Protein AF-A0A820L3E5-F1 (afdb_monomer_lite)

Organism: NCBI:txid392032

Structure (mmCIF, N/CA/C/O backbone):
data_AF-A0A820L3E5-F1
#
_entry.id   AF-A0A820L3E5-F1
#
loop_
_atom_site.group_PDB
_atom_site.id
_atom_site.type_symbol
_atom_site.label_atom_id
_atom_site.label_alt_id
_atom_site.label_comp_id
_atom_site.label_asym_id
_atom_site.label_entity_id
_atom_site.label_seq_id
_atom_site.pdbx_PDB_ins_code
_atom_site.Cartn_x
_atom_site.Cartn_y
_atom_site.Cartn_z
_atom_site.occupancy
_atom_site.B_iso_or_equiv
_atom_site.auth_seq_id
_atom_site.auth_comp_id
_atom_site.auth_asym_id
_atom_site.auth_atom_id
_atom_site.pdbx_PDB_model_num
ATOM 1 N N . MET A 1 1 ? -14.177 -1.772 -20.636 1.00 37.75 1 MET A N 1
ATOM 2 C CA . MET A 1 1 ? -13.036 -0.847 -20.818 1.00 37.75 1 MET A CA 1
ATOM 3 C C . MET A 1 1 ? -12.669 -0.314 -19.444 1.00 37.75 1 MET A C 1
ATOM 5 O O . MET A 1 1 ? -13.577 0.102 -18.739 1.00 37.75 1 MET A O 1
ATOM 9 N N . ALA A 1 2 ? -11.407 -0.402 -19.021 1.00 37.00 2 ALA A N 1
ATOM 10 C CA . ALA A 1 2 ? -10.980 0.174 -17.746 1.00 37.00 2 ALA A CA 1
ATOM 11 C C . ALA A 1 2 ? -10.834 1.693 -17.917 1.00 37.00 2 ALA A C 1
ATOM 13 O O . ALA A 1 2 ? -10.021 2.145 -18.722 1.00 37.00 2 ALA A O 1
ATOM 14 N N . SER A 1 3 ? -11.642 2.474 -17.205 1.00 40.34 3 SER A N 1
ATOM 15 C CA . SER A 1 3 ? -11.508 3.930 -17.183 1.00 40.34 3 SER A CA 1
ATOM 16 C C . SER A 1 3 ? -10.251 4.296 -16.393 1.00 40.34 3 SER A C 1
ATOM 18 O O . SER A 1 3 ? -10.179 4.040 -15.193 1.00 40.34 3 SER A O 1
ATOM 20 N N . SER A 1 4 ? -9.240 4.869 -17.052 1.00 45.59 4 SER A N 1
ATOM 21 C CA . SER A 1 4 ? -8.066 5.412 -16.364 1.00 45.59 4 SER A CA 1
ATOM 22 C C . SER A 1 4 ? -8.342 6.854 -15.948 1.00 45.59 4 SER A C 1
ATOM 24 O O . SER A 1 4 ? -8.492 7.721 -16.809 1.00 45.59 4 SER A O 1
ATOM 26 N N . TYR A 1 5 ? -8.372 7.124 -14.647 1.00 47.16 5 TYR A N 1
ATOM 27 C CA . TYR A 1 5 ? -8.348 8.493 -14.137 1.00 47.16 5 TYR A CA 1
ATOM 28 C C . TYR A 1 5 ? -6.891 8.932 -13.979 1.00 47.16 5 TYR A C 1
ATOM 30 O O . TYR A 1 5 ? -6.112 8.288 -13.281 1.00 47.16 5 TYR A O 1
ATOM 38 N N . VAL A 1 6 ? -6.516 10.011 -14.667 1.00 48.59 6 VAL A N 1
ATOM 39 C CA . VAL A 1 6 ? -5.179 10.613 -14.615 1.00 48.59 6 VAL A CA 1
ATOM 40 C C . VAL A 1 6 ? -5.317 11.983 -13.966 1.00 48.59 6 VAL A C 1
ATOM 42 O O . VAL A 1 6 ? -5.991 12.851 -14.514 1.00 48.59 6 VAL A O 1
ATOM 45 N N . THR A 1 7 ? -4.687 12.196 -12.813 1.00 46.22 7 THR A N 1
ATOM 46 C CA . THR A 1 7 ? -4.555 13.532 -12.224 1.00 46.22 7 THR A CA 1
ATOM 47 C C . THR A 1 7 ? -3.246 14.163 -12.699 1.00 46.22 7 THR A C 1
ATOM 49 O O . THR A 1 7 ? -2.169 13.580 -12.584 1.00 46.22 7 THR A O 1
ATOM 52 N N . SER A 1 8 ? -3.327 15.362 -13.275 1.00 45.94 8 SER A N 1
ATOM 53 C CA . SER A 1 8 ? -2.169 16.172 -13.657 1.00 45.94 8 SER A CA 1
ATOM 54 C C . SER A 1 8 ? -1.839 17.152 -12.523 1.00 45.94 8 SER A C 1
ATOM 56 O O . SER A 1 8 ? -2.300 18.291 -12.535 1.00 45.94 8 SER A O 1
ATOM 58 N N . GLY A 1 9 ? -1.090 16.701 -11.511 1.00 52.78 9 GLY A N 1
ATOM 59 C CA . GLY A 1 9 ? -0.629 17.542 -10.397 1.00 52.78 9 GLY A CA 1
ATOM 60 C C . GLY A 1 9 ? 0.323 16.815 -9.431 1.00 52.78 9 GLY A C 1
ATOM 61 O O . GLY A 1 9 ? 0.106 15.649 -9.127 1.00 52.78 9 GLY A O 1
ATOM 62 N N . SER A 1 10 ? 1.394 17.508 -9.013 1.00 54.56 10 SER A N 1
ATOM 63 C CA . SER A 1 10 ? 2.390 17.212 -7.947 1.00 54.56 10 SER A CA 1
ATOM 64 C C . SER A 1 10 ? 2.921 15.777 -7.723 1.00 54.56 10 SER A C 1
ATOM 66 O O . SER A 1 10 ? 3.505 15.519 -6.673 1.00 54.56 10 SER A O 1
ATOM 68 N N . GLY A 1 11 ? 2.792 14.866 -8.689 1.00 67.75 11 GLY A N 1
ATOM 69 C CA . GLY A 1 11 ? 3.601 13.644 -8.801 1.00 67.75 11 GLY A CA 1
ATOM 70 C C . GLY A 1 11 ? 3.317 12.496 -7.814 1.00 67.75 11 GLY A C 1
ATOM 71 O O . GLY A 1 11 ? 4.001 11.475 -7.897 1.00 67.75 11 GLY A O 1
ATOM 72 N N . TYR A 1 12 ? 2.305 12.606 -6.938 1.00 80.12 12 TYR A N 1
ATOM 73 C CA . TYR A 1 12 ? 1.785 11.505 -6.104 1.00 80.12 12 TYR A CA 1
ATOM 74 C C . TYR A 1 12 ? 0.411 11.808 -5.476 1.00 80.12 12 TYR A C 1
ATOM 76 O O . TYR A 1 12 ? -0.015 12.961 -5.419 1.00 80.12 12 TYR A O 1
ATOM 84 N N . PHE A 1 13 ? -0.270 10.776 -4.958 1.00 85.31 13 PHE A N 1
ATOM 85 C CA . PHE A 1 13 ? -1.484 10.909 -4.140 1.00 85.31 13 PHE A CA 1
ATOM 86 C C . PHE A 1 13 ? -1.146 10.952 -2.644 1.00 85.31 13 PHE A C 1
ATOM 88 O O . PHE A 1 13 ? -0.367 10.132 -2.168 1.00 85.31 13 PHE A O 1
ATOM 95 N N . GLN A 1 14 ? -1.771 11.851 -1.882 1.00 88.75 14 GLN A N 1
ATOM 96 C CA . GLN A 1 14 ? -1.682 11.887 -0.417 1.00 88.75 14 GLN A CA 1
ATOM 97 C C . GLN A 1 14 ? -3.070 11.641 0.178 1.00 88.75 14 GLN A C 1
ATOM 99 O O . GLN A 1 14 ? -3.995 12.403 -0.097 1.00 88.75 14 GLN A O 1
ATOM 104 N N . LEU A 1 15 ? -3.210 10.603 1.003 1.00 92.75 15 LEU A N 1
ATOM 105 C CA . LEU A 1 15 ? -4.454 10.269 1.694 1.00 92.75 15 LEU A CA 1
ATOM 106 C C . LEU A 1 15 ? -4.256 10.241 3.212 1.00 92.75 15 LEU A C 1
ATOM 108 O O . LEU A 1 15 ? -3.292 9.668 3.717 1.00 92.75 15 LEU A O 1
ATOM 112 N N . THR A 1 16 ? -5.222 10.807 3.931 1.00 95.75 16 THR A N 1
ATOM 113 C CA . THR A 1 16 ? -5.360 10.668 5.384 1.00 95.75 16 THR A CA 1
ATOM 114 C C . THR A 1 16 ? -6.728 10.063 5.663 1.00 95.75 16 THR A C 1
ATOM 116 O O . THR A 1 16 ? -7.746 10.705 5.414 1.00 95.75 16 THR A O 1
ATOM 119 N N . LEU A 1 17 ? -6.757 8.821 6.144 1.00 96.00 17 LEU A N 1
ATOM 120 C CA . LEU A 1 17 ? -7.976 8.048 6.374 1.00 96.00 17 LEU A CA 1
ATOM 121 C C . LEU A 1 17 ? -8.114 7.747 7.864 1.00 96.00 17 LEU A C 1
ATOM 123 O O . LEU A 1 17 ? -7.303 7.019 8.424 1.00 96.00 17 LEU A O 1
ATOM 127 N N . ASN A 1 18 ? -9.145 8.287 8.507 1.00 97.06 18 ASN A N 1
ATOM 128 C CA . ASN A 1 18 ? -9.431 8.041 9.920 1.00 97.06 18 ASN A CA 1
ATOM 129 C C . ASN A 1 18 ? -10.829 7.445 10.062 1.00 97.06 18 ASN A C 1
ATOM 131 O O . ASN A 1 18 ? -11.812 8.168 10.206 1.00 97.06 18 ASN A O 1
ATOM 135 N N . GLY A 1 19 ? -10.907 6.120 9.968 1.00 96.50 19 GLY A N 1
ATOM 136 C CA . GLY A 1 19 ? -12.086 5.373 10.380 1.00 96.50 19 GLY A CA 1
ATOM 137 C C . GLY A 1 19 ? -12.087 5.134 11.887 1.00 96.50 19 GLY A C 1
ATOM 138 O O . GLY A 1 19 ? -11.166 5.517 12.612 1.00 96.50 19 GLY A O 1
ATOM 139 N N . ASN A 1 20 ? -13.094 4.414 12.364 1.00 96.00 20 ASN A N 1
ATOM 140 C CA . ASN A 1 20 ? -13.092 3.862 13.717 1.00 96.00 20 ASN A CA 1
ATOM 141 C C . ASN A 1 20 ? -13.132 2.324 13.658 1.00 96.00 20 ASN A C 1
ATOM 143 O O . ASN A 1 20 ? -13.347 1.743 12.595 1.00 96.00 20 ASN A O 1
ATOM 147 N N . LEU A 1 21 ? -12.899 1.659 14.793 1.00 92.81 21 LEU A N 1
ATOM 148 C CA . LEU A 1 21 ? -12.799 0.193 14.856 1.00 92.81 21 LEU A CA 1
ATOM 149 C C . LEU A 1 21 ? -14.073 -0.540 14.401 1.00 92.81 21 LEU A C 1
ATOM 151 O O . LEU A 1 21 ? -13.979 -1.672 13.934 1.00 92.81 21 LEU A O 1
ATOM 155 N N . THR A 1 22 ? -15.250 0.075 14.536 1.00 95.88 22 THR A N 1
ATOM 156 C CA . THR A 1 22 ? -16.543 -0.541 14.192 1.00 95.88 22 THR A CA 1
ATOM 157 C C . THR A 1 22 ? -17.079 -0.098 12.829 1.00 95.88 22 THR A C 1
ATOM 159 O O . THR A 1 22 ? -17.908 -0.786 12.239 1.00 95.88 22 THR A O 1
ATOM 162 N N . THR A 1 23 ? -16.585 1.016 12.297 1.00 96.44 23 THR A N 1
ATOM 163 C CA . THR A 1 23 ? -16.892 1.577 10.980 1.00 96.44 23 THR A CA 1
ATOM 164 C C . THR A 1 23 ? -15.584 2.046 10.321 1.00 96.44 23 THR A C 1
ATOM 166 O O . THR A 1 23 ? -15.284 3.250 10.291 1.00 96.44 23 THR A O 1
ATOM 169 N N . PRO A 1 24 ? -14.755 1.105 9.834 1.00 97.69 24 PRO A N 1
ATOM 170 C CA . PRO A 1 24 ? -13.518 1.439 9.144 1.00 97.69 24 PRO A CA 1
ATOM 171 C C . PRO A 1 24 ? -13.802 2.083 7.783 1.00 97.69 24 PRO A C 1
ATOM 173 O O . PRO A 1 24 ? -14.842 1.841 7.165 1.00 97.69 24 PRO A O 1
ATOM 176 N N . ILE A 1 25 ? -12.849 2.865 7.275 1.00 98.44 25 ILE A N 1
ATOM 177 C CA . ILE A 1 25 ? -12.907 3.360 5.892 1.00 98.44 25 ILE A CA 1
ATOM 178 C C . ILE A 1 25 ? -12.416 2.251 4.961 1.00 98.44 25 ILE A C 1
ATOM 180 O O . ILE A 1 25 ? -11.287 1.785 5.100 1.00 98.44 25 ILE A O 1
ATOM 184 N N . ILE A 1 26 ? -13.237 1.843 3.993 1.00 97.69 26 ILE A N 1
ATOM 185 C CA . ILE A 1 26 ? -12.882 0.804 3.018 1.00 97.69 26 ILE A CA 1
ATOM 186 C C . ILE A 1 26 ? -12.807 1.426 1.624 1.00 97.69 26 ILE A C 1
ATOM 188 O O . ILE A 1 26 ? -13.794 1.955 1.118 1.00 97.69 26 ILE A O 1
ATOM 192 N N . ILE A 1 27 ? -11.639 1.321 0.992 1.00 96.94 27 ILE A N 1
ATOM 193 C CA . ILE A 1 27 ? -11.421 1.663 -0.415 1.00 96.94 27 ILE A CA 1
ATOM 194 C C . ILE A 1 27 ? -11.218 0.356 -1.175 1.00 96.94 27 ILE A C 1
ATOM 196 O O . ILE A 1 27 ? -10.264 -0.380 -0.918 1.00 96.94 27 ILE A O 1
ATOM 200 N N . GLN A 1 28 ? -12.117 0.061 -2.109 1.00 95.88 28 GLN A N 1
ATOM 201 C CA . GLN A 1 28 ? -12.080 -1.180 -2.874 1.00 95.88 28 GLN A CA 1
ATOM 202 C C . GLN A 1 28 ? -12.587 -1.002 -4.304 1.00 95.88 28 GLN A C 1
ATOM 204 O O . GLN A 1 28 ? -13.217 0.005 -4.631 1.00 95.88 28 GLN A O 1
ATOM 209 N N . GLU A 1 29 ? -12.323 -1.999 -5.147 1.00 93.69 29 GLU A N 1
ATOM 210 C CA . GLU A 1 29 ? -12.941 -2.091 -6.468 1.00 93.69 29 GLU A CA 1
ATOM 211 C C . GLU A 1 29 ? -14.474 -2.141 -6.381 1.00 93.69 29 GLU A C 1
ATOM 213 O O . GLU A 1 29 ? -15.059 -2.647 -5.417 1.00 93.69 29 GLU A O 1
ATOM 218 N N . ALA A 1 30 ? -15.136 -1.622 -7.414 1.00 92.62 30 ALA A N 1
ATOM 219 C CA . ALA A 1 30 ? -16.575 -1.777 -7.544 1.00 92.62 30 ALA A CA 1
ATOM 220 C C . ALA A 1 30 ? -16.916 -3.231 -7.930 1.00 92.62 30 ALA A C 1
ATOM 222 O O . ALA A 1 30 ? -16.176 -3.847 -8.703 1.00 92.62 30 ALA A O 1
ATOM 223 N N . PRO A 1 31 ? -18.048 -3.782 -7.451 1.00 91.19 31 PRO A N 1
ATOM 224 C CA . PRO A 1 31 ? -18.461 -5.134 -7.804 1.00 91.19 31 PRO A CA 1
ATOM 225 C C . PRO A 1 31 ? -18.528 -5.339 -9.319 1.00 91.19 31 PRO A C 1
ATOM 227 O O . PRO A 1 31 ? -19.099 -4.520 -10.043 1.00 91.19 31 PRO A O 1
ATOM 230 N N . ASN A 1 32 ? -17.978 -6.462 -9.786 1.00 90.50 32 ASN A N 1
ATOM 231 C CA . ASN A 1 32 ? -17.979 -6.867 -11.196 1.00 90.50 32 ASN A CA 1
ATOM 232 C C . ASN A 1 32 ? -17.291 -5.873 -12.151 1.00 90.50 32 ASN A C 1
ATOM 234 O O . ASN A 1 32 ? -17.583 -5.868 -13.347 1.00 90.50 32 ASN A O 1
ATOM 238 N N . GLN A 1 33 ? -16.389 -5.030 -11.644 1.00 90.75 33 GLN A N 1
ATOM 239 C CA . GLN A 1 33 ? -15.547 -4.163 -12.464 1.00 90.75 33 GLN A CA 1
ATOM 240 C C . GLN A 1 33 ? -14.103 -4.675 -12.487 1.00 90.75 33 GLN A C 1
ATOM 242 O O . GLN A 1 33 ? -13.677 -5.350 -11.551 1.00 90.75 33 GLN A O 1
ATOM 247 N N . PRO A 1 34 ? -13.321 -4.364 -13.537 1.00 90.19 34 PRO A N 1
ATOM 248 C CA . PRO A 1 34 ? -11.880 -4.578 -13.498 1.00 90.19 34 PRO A CA 1
ATOM 249 C C . PRO A 1 34 ? -11.241 -3.829 -12.322 1.00 90.19 34 PRO A C 1
ATOM 251 O O . PRO A 1 34 ? -11.660 -2.710 -12.008 1.00 90.19 34 PRO A O 1
ATOM 254 N N . ARG A 1 35 ? -10.177 -4.403 -11.741 1.00 92.12 35 ARG A N 1
ATOM 255 C CA . ARG A 1 35 ? -9.408 -3.748 -10.673 1.00 92.12 35 ARG A CA 1
ATOM 256 C C . ARG A 1 35 ? -8.962 -2.349 -11.112 1.00 92.12 35 ARG A C 1
ATOM 258 O O . ARG A 1 35 ? -8.362 -2.214 -12.185 1.00 92.12 35 ARG A O 1
ATOM 265 N N . PRO A 1 36 ? -9.197 -1.309 -10.299 1.00 93.75 36 PRO A N 1
ATOM 266 C CA . PRO A 1 36 ? -8.724 0.030 -10.607 1.00 93.75 36 PRO A CA 1
ATOM 267 C C . PRO A 1 36 ? -7.195 0.084 -10.542 1.00 93.75 36 PRO A C 1
ATOM 269 O O . PRO A 1 36 ? -6.571 -0.496 -9.650 1.00 93.75 36 PRO A O 1
ATOM 272 N N . ILE A 1 37 ? -6.604 0.811 -11.491 1.00 92.44 37 ILE A N 1
ATOM 273 C CA . ILE A 1 37 ? -5.163 1.058 -11.554 1.00 92.44 37 ILE A CA 1
ATOM 274 C C . ILE A 1 37 ? -4.903 2.503 -11.141 1.00 92.44 37 ILE A C 1
ATOM 276 O O . ILE A 1 37 ? -5.318 3.435 -11.830 1.00 92.44 37 ILE A O 1
ATOM 280 N N . ILE A 1 38 ? -4.170 2.678 -10.047 1.00 89.44 38 ILE A N 1
ATOM 281 C CA . ILE A 1 38 ? -3.598 3.952 -9.625 1.00 89.44 38 ILE A CA 1
ATOM 282 C C . ILE A 1 38 ? -2.163 3.990 -10.147 1.00 89.44 38 ILE A C 1
ATOM 284 O O . ILE A 1 38 ? -1.330 3.161 -9.784 1.00 89.44 38 ILE A O 1
ATOM 288 N N . GLN A 1 39 ? -1.870 4.934 -11.035 1.00 84.19 39 GLN A N 1
ATOM 289 C CA . GLN A 1 39 ? -0.542 5.080 -11.629 1.00 84.19 39 GLN A CA 1
ATOM 290 C C . GLN A 1 39 ? -0.125 6.543 -11.646 1.00 84.19 39 GLN A C 1
ATOM 292 O O . GLN A 1 39 ? -0.954 7.422 -11.888 1.00 84.19 39 GLN A O 1
ATOM 297 N N . CYS A 1 40 ? 1.166 6.796 -11.446 1.00 74.44 40 CYS A N 1
ATOM 298 C CA . CYS A 1 40 ? 1.735 8.115 -11.673 1.00 74.44 40 CYS A CA 1
ATOM 299 C C . CYS A 1 40 ? 2.330 8.168 -13.086 1.00 74.44 40 CYS A C 1
ATOM 301 O O . CYS A 1 40 ? 3.097 7.293 -13.490 1.00 74.44 40 CYS A O 1
ATOM 303 N N . LEU A 1 41 ? 1.933 9.167 -13.881 1.00 68.44 41 LEU A N 1
ATOM 304 C CA . LEU A 1 41 ? 2.387 9.302 -15.272 1.00 68.44 41 LEU A CA 1
ATOM 305 C C . LEU A 1 41 ? 3.574 10.252 -15.435 1.00 68.44 41 LEU A C 1
ATOM 307 O O . LEU A 1 41 ? 4.165 10.292 -16.517 1.00 68.44 41 LEU A O 1
ATOM 311 N N . GLN A 1 42 ? 3.933 10.997 -14.386 1.00 64.75 42 GLN A N 1
ATOM 312 C CA . GLN A 1 42 ? 5.014 11.965 -14.469 1.00 64.75 42 GLN A CA 1
ATOM 313 C C . GLN A 1 42 ? 6.354 11.250 -14.672 1.00 64.75 42 GLN A C 1
ATOM 315 O O . GLN A 1 42 ? 6.757 10.376 -13.909 1.00 64.75 42 GLN A O 1
ATOM 320 N N . VAL A 1 43 ? 7.034 11.619 -15.755 1.00 54.19 43 VAL A N 1
ATOM 321 C CA . VAL A 1 43 ? 8.348 11.096 -16.128 1.00 54.19 43 VAL A CA 1
ATOM 322 C C . VAL A 1 43 ? 9.402 12.004 -15.511 1.00 54.19 43 VAL A C 1
ATOM 324 O O . VAL A 1 43 ? 9.346 13.213 -15.712 1.00 54.19 43 VAL A O 1
ATOM 327 N N . GLY A 1 44 ? 10.364 11.439 -14.780 1.00 50.41 44 GLY A N 1
ATOM 328 C CA . GLY A 1 44 ? 11.582 12.159 -14.386 1.00 50.41 44 GLY A CA 1
ATOM 329 C C . GLY A 1 44 ? 11.724 12.528 -12.907 1.00 50.41 44 GLY A C 1
ATOM 330 O O . GLY A 1 44 ? 12.794 12.985 -12.523 1.00 50.41 44 GLY A O 1
ATOM 331 N N . THR A 1 45 ? 10.730 12.277 -12.051 1.00 55.38 45 THR A N 1
ATOM 332 C CA . THR A 1 45 ? 10.876 12.400 -10.587 1.00 55.38 45 THR A CA 1
ATOM 333 C C . THR A 1 45 ? 10.891 11.016 -9.942 1.00 55.38 45 THR A C 1
ATOM 335 O O . THR A 1 45 ? 9.956 10.614 -9.256 1.00 55.38 45 THR A O 1
ATOM 338 N N . SER A 1 46 ? 11.980 10.271 -10.154 1.00 57.25 46 SER A N 1
ATOM 339 C CA . SER A 1 46 ? 12.201 8.881 -9.700 1.00 57.25 46 SER A CA 1
ATOM 340 C C . SER A 1 46 ? 12.100 8.638 -8.181 1.00 57.25 46 SER A C 1
ATOM 342 O O . SER A 1 46 ? 12.270 7.505 -7.729 1.00 57.25 46 SER A O 1
ATOM 344 N N . ALA A 1 47 ? 11.821 9.674 -7.387 1.00 65.19 47 ALA A N 1
ATOM 345 C CA . ALA A 1 47 ? 11.851 9.646 -5.929 1.00 65.19 47 ALA A CA 1
ATOM 346 C C . ALA A 1 47 ? 10.478 9.748 -5.239 1.00 65.19 47 ALA A C 1
ATOM 348 O O . ALA A 1 47 ? 10.432 9.658 -4.014 1.00 65.19 47 ALA A O 1
ATOM 349 N N . GLN A 1 48 ? 9.371 9.943 -5.963 1.00 78.00 48 GLN A N 1
ATOM 350 C CA . GLN A 1 48 ? 8.051 10.069 -5.327 1.00 78.00 48 GLN A CA 1
ATOM 351 C C . GLN A 1 48 ? 7.331 8.719 -5.224 1.00 78.00 48 GLN A C 1
ATOM 353 O O . GLN A 1 48 ? 7.628 7.798 -5.980 1.00 78.00 48 GLN A O 1
ATOM 358 N N . ASN A 1 49 ? 6.427 8.573 -4.252 1.00 86.56 49 ASN A N 1
ATOM 359 C CA . ASN A 1 49 ? 5.555 7.397 -4.129 1.00 86.56 49 ASN A CA 1
ATOM 360 C C . ASN A 1 49 ? 4.367 7.540 -5.091 1.00 86.56 49 ASN A C 1
ATOM 362 O O . ASN A 1 49 ? 4.061 8.642 -5.513 1.00 86.56 49 ASN A O 1
ATOM 366 N N . ILE A 1 50 ? 3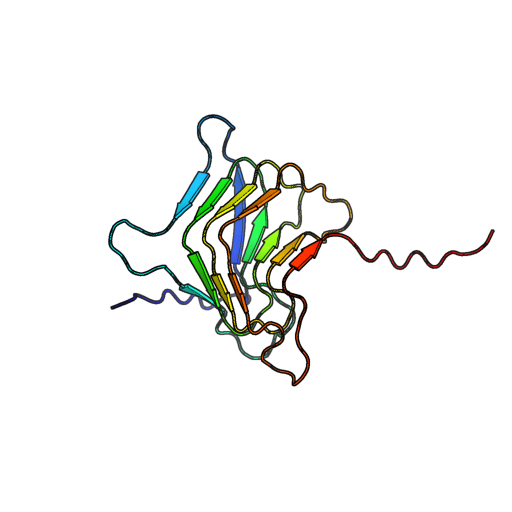.677 6.468 -5.463 1.00 89.75 50 ILE A N 1
ATOM 367 C CA . ILE A 1 50 ? 2.375 6.568 -6.134 1.00 89.75 50 ILE A CA 1
ATOM 368 C C . ILE A 1 50 ? 1.373 7.113 -5.120 1.00 89.75 50 ILE A C 1
ATOM 370 O O . ILE A 1 50 ? 0.576 7.996 -5.435 1.00 89.75 50 ILE A O 1
ATOM 374 N N . MET A 1 51 ? 1.446 6.611 -3.886 1.00 90.94 51 MET A N 1
ATOM 375 C CA . MET A 1 51 ? 0.569 7.014 -2.801 1.00 90.94 51 MET A CA 1
ATOM 376 C C . MET A 1 51 ? 1.326 7.102 -1.482 1.00 90.94 51 MET A C 1
ATOM 378 O O . MET A 1 51 ? 1.980 6.152 -1.067 1.00 90.94 51 MET A O 1
ATOM 382 N N . ASN A 1 52 ? 1.161 8.222 -0.795 1.00 91.50 52 ASN A N 1
ATOM 383 C CA . ASN A 1 52 ? 1.359 8.311 0.640 1.00 91.50 52 ASN A CA 1
ATOM 384 C C . ASN A 1 52 ? -0.002 8.144 1.316 1.00 91.50 52 ASN A C 1
ATOM 386 O O . ASN A 1 52 ? -0.976 8.795 0.927 1.00 91.50 52 ASN A O 1
ATOM 390 N N . ILE A 1 53 ? -0.073 7.291 2.328 1.00 94.56 53 ILE A N 1
ATOM 391 C CA . ILE A 1 53 ? -1.304 7.017 3.060 1.00 94.56 53 ILE A CA 1
ATOM 392 C C . ILE A 1 53 ? -1.028 6.961 4.557 1.00 94.56 53 ILE A C 1
ATOM 394 O O . ILE A 1 53 ? -0.033 6.392 4.994 1.00 94.56 53 ILE A O 1
ATOM 398 N N . GLN A 1 54 ? -1.911 7.550 5.353 1.00 95.25 54 GLN A N 1
ATOM 399 C CA . GLN A 1 54 ? -1.799 7.538 6.809 1.00 95.25 54 GLN A CA 1
ATOM 400 C C . GLN A 1 54 ? -3.165 7.554 7.492 1.00 95.25 54 GLN A C 1
ATOM 402 O O . GLN A 1 54 ? -4.181 7.837 6.853 1.00 95.25 54 GLN A O 1
ATOM 407 N N . GLY A 1 55 ? -3.166 7.322 8.804 1.00 95.38 55 GLY A N 1
ATOM 408 C CA . GLY A 1 55 ? -4.332 7.470 9.672 1.00 95.38 55 GLY A CA 1
ATOM 409 C C . GLY A 1 55 ? -4.669 6.185 10.422 1.00 95.38 55 GLY A C 1
ATOM 410 O O . GLY A 1 55 ? -3.772 5.453 10.832 1.00 95.38 55 GLY A O 1
ATOM 411 N N . SER A 1 56 ? -5.949 5.907 10.647 1.00 97.44 56 SER A N 1
ATOM 412 C CA . SER A 1 56 ? -6.371 4.770 11.467 1.00 97.44 56 SER A CA 1
ATOM 413 C C . SER A 1 56 ? -7.605 4.052 10.933 1.00 97.44 56 SER A C 1
ATOM 415 O O . SER A 1 56 ? -8.479 4.666 10.321 1.00 97.44 56 SER A O 1
ATOM 417 N N . ASN A 1 57 ? -7.676 2.743 11.195 1.00 98.00 57 ASN A N 1
ATOM 418 C CA . ASN A 1 57 ? -8.840 1.888 10.933 1.00 98.00 57 ASN A CA 1
ATOM 419 C C . ASN A 1 57 ? -9.343 1.998 9.483 1.00 98.00 57 ASN A C 1
ATOM 421 O O . ASN A 1 57 ? -10.477 2.415 9.218 1.00 98.00 57 ASN A O 1
ATOM 425 N N . PHE A 1 58 ? -8.484 1.639 8.531 1.00 98.44 58 PHE A N 1
ATOM 426 C CA . PHE A 1 58 ? -8.834 1.642 7.114 1.00 98.44 58 PHE A CA 1
ATOM 427 C C . PHE A 1 58 ? -8.389 0.366 6.404 1.00 98.44 58 PHE A C 1
ATOM 429 O O . PHE A 1 58 ? -7.468 -0.331 6.834 1.00 98.44 58 PHE A O 1
ATOM 436 N N . MET A 1 59 ? -9.040 0.082 5.278 1.00 98.44 59 MET A N 1
ATOM 437 C CA . MET A 1 59 ? -8.706 -1.025 4.395 1.00 98.44 59 MET A CA 1
ATOM 438 C C . MET A 1 59 ? -8.603 -0.558 2.945 1.00 98.44 59 MET A C 1
ATOM 440 O O . MET A 1 59 ? -9.498 0.120 2.444 1.00 98.44 59 MET A O 1
ATOM 444 N N . ILE A 1 60 ? -7.541 -0.983 2.263 1.00 98.12 60 ILE A N 1
ATOM 445 C CA . ILE A 1 60 ? -7.380 -0.880 0.811 1.00 98.12 60 ILE A CA 1
ATOM 446 C C . ILE A 1 60 ? -7.443 -2.291 0.230 1.00 98.12 60 ILE A C 1
ATOM 448 O O . ILE A 1 60 ? -6.650 -3.151 0.622 1.00 98.12 60 ILE A O 1
ATOM 452 N N . LYS A 1 61 ? -8.375 -2.541 -0.697 1.00 97.69 61 LYS A N 1
ATOM 453 C CA . LYS A 1 61 ? -8.622 -3.886 -1.229 1.00 97.69 61 LYS A CA 1
ATOM 454 C C . LYS A 1 61 ? -8.739 -3.936 -2.746 1.00 97.69 61 LYS A C 1
ATOM 456 O O . LYS A 1 61 ? -9.466 -3.145 -3.336 1.00 97.69 61 LYS A O 1
ATOM 461 N N . ALA A 1 62 ? -8.094 -4.928 -3.362 1.00 96.94 62 ALA A N 1
ATOM 462 C CA . ALA A 1 62 ? -8.220 -5.209 -4.798 1.00 96.94 62 ALA A CA 1
ATOM 463 C C . ALA A 1 62 ? -7.857 -4.010 -5.701 1.00 96.94 62 ALA A C 1
ATOM 465 O O . ALA A 1 62 ? -8.443 -3.806 -6.761 1.00 96.94 62 ALA A O 1
ATOM 466 N N . ILE A 1 63 ? -6.869 -3.216 -5.282 1.00 96.56 63 ILE A N 1
ATOM 467 C CA . ILE A 1 63 ? -6.365 -2.058 -6.030 1.00 96.56 63 ILE A CA 1
ATOM 468 C C . ILE A 1 63 ? -4.998 -2.387 -6.628 1.00 96.56 63 ILE A C 1
ATOM 470 O O . ILE A 1 63 ? -4.163 -3.037 -5.994 1.00 96.56 63 ILE A O 1
ATOM 474 N N . VAL A 1 64 ? -4.762 -1.913 -7.846 1.00 95.56 64 VAL A N 1
ATOM 475 C CA . VAL A 1 64 ? -3.478 -2.027 -8.531 1.00 95.56 64 VAL A CA 1
ATOM 476 C C . VAL A 1 64 ? -2.732 -0.696 -8.451 1.00 95.56 64 VAL A C 1
ATOM 478 O O . VAL A 1 64 ? -3.297 0.349 -8.762 1.00 95.56 64 VAL A O 1
ATOM 481 N N . PHE A 1 65 ? -1.451 -0.736 -8.093 1.00 92.94 65 PHE A N 1
ATOM 482 C CA . PHE A 1 65 ? -0.542 0.410 -8.087 1.00 92.94 65 PHE A CA 1
ATOM 483 C C . PHE A 1 65 ? 0.567 0.159 -9.102 1.00 92.94 65 PHE A C 1
ATOM 485 O O . PHE A 1 65 ? 1.256 -0.857 -9.029 1.00 92.94 65 PHE A O 1
ATOM 492 N N . ALA A 1 66 ? 0.736 1.047 -10.078 1.00 89.56 66 ALA A N 1
ATOM 493 C CA . ALA A 1 66 ? 1.636 0.765 -11.187 1.00 89.56 66 ALA A CA 1
ATOM 494 C C . ALA A 1 66 ? 2.459 1.963 -11.654 1.00 89.56 66 ALA A C 1
ATOM 496 O O . ALA A 1 66 ? 1.976 3.092 -11.667 1.00 89.56 66 ALA A O 1
ATOM 497 N N . LYS A 1 67 ? 3.646 1.641 -12.186 1.00 80.50 67 LYS A N 1
ATOM 498 C CA . LYS A 1 67 ? 4.513 2.493 -13.020 1.00 80.50 67 LYS A CA 1
ATOM 499 C C . LYS A 1 67 ? 5.171 3.695 -12.318 1.00 80.50 67 LYS A C 1
ATOM 501 O O . LYS A 1 67 ? 4.542 4.462 -11.601 1.00 80.50 67 LYS A O 1
ATOM 506 N N . ARG A 1 68 ? 6.439 3.921 -12.691 1.00 71.44 68 ARG A N 1
ATOM 507 C CA . ARG A 1 68 ? 7.169 5.215 -12.735 1.00 71.44 68 ARG A CA 1
ATOM 508 C C . ARG A 1 68 ? 7.403 5.991 -11.424 1.00 71.44 68 ARG A C 1
ATOM 510 O O . ARG A 1 68 ? 8.137 6.973 -11.471 1.00 71.44 68 ARG A O 1
ATOM 517 N N . SER A 1 69 ? 6.938 5.493 -10.280 1.00 76.50 69 SER A N 1
ATOM 518 C CA . SER A 1 69 ? 7.379 5.924 -8.936 1.00 76.50 69 SER A CA 1
ATOM 519 C C . SER A 1 69 ? 7.685 4.743 -8.006 1.00 76.50 69 SER A C 1
ATOM 521 O O . SER A 1 69 ? 7.622 3.584 -8.418 1.00 76.50 69 SER A O 1
ATOM 523 N N . ARG A 1 70 ? 8.004 5.028 -6.736 1.00 88.00 70 ARG A N 1
ATOM 524 C CA . ARG A 1 70 ? 7.852 4.075 -5.616 1.00 88.00 70 ARG A CA 1
ATOM 525 C C . ARG A 1 70 ? 6.363 3.758 -5.424 1.00 88.00 70 ARG A C 1
ATOM 527 O O . ARG A 1 70 ? 5.535 4.540 -5.867 1.00 88.00 70 ARG A O 1
ATOM 534 N N . GLY A 1 71 ? 5.988 2.645 -4.804 1.00 92.06 71 GLY A N 1
ATOM 535 C CA . GLY A 1 71 ? 4.574 2.261 -4.677 1.00 92.06 71 GLY A CA 1
ATOM 536 C C . GLY A 1 71 ? 3.827 3.021 -3.572 1.00 92.06 71 GLY A C 1
ATOM 537 O O . GLY A 1 71 ? 3.529 4.206 -3.721 1.00 92.06 71 GLY A O 1
ATOM 538 N N . ILE A 1 72 ? 3.480 2.340 -2.483 1.00 94.44 72 ILE A N 1
ATOM 539 C CA . ILE A 1 72 ? 2.761 2.909 -1.338 1.00 94.44 72 ILE A CA 1
ATOM 540 C C . ILE A 1 72 ? 3.747 3.212 -0.210 1.00 94.44 72 ILE A C 1
ATOM 542 O O . ILE A 1 72 ? 4.533 2.349 0.169 1.00 94.44 72 ILE A O 1
ATOM 546 N N . ARG A 1 73 ? 3.650 4.399 0.384 1.00 93.94 73 ARG A N 1
ATOM 547 C CA . ARG A 1 73 ? 4.300 4.737 1.652 1.00 93.94 73 ARG A CA 1
ATOM 548 C C . ARG A 1 73 ? 3.256 4.951 2.740 1.00 93.94 73 ARG A C 1
ATOM 550 O O . ARG A 1 73 ? 2.363 5.778 2.573 1.00 93.94 73 ARG A O 1
ATOM 557 N N . ILE A 1 74 ? 3.401 4.259 3.864 1.00 94.75 74 ILE A N 1
ATOM 558 C CA . ILE A 1 74 ? 2.671 4.555 5.095 1.00 94.75 74 ILE A CA 1
ATOM 559 C C . ILE A 1 74 ? 3.363 5.727 5.804 1.00 94.75 74 ILE A C 1
ATOM 561 O O . ILE A 1 74 ? 4.550 5.652 6.120 1.00 94.75 74 ILE A O 1
ATOM 565 N N . GLY A 1 75 ? 2.629 6.814 6.034 1.00 86.12 75 GLY A N 1
ATOM 566 C CA . GLY A 1 75 ? 3.130 8.058 6.624 1.00 86.12 75 GLY A CA 1
ATOM 567 C C . GLY A 1 75 ? 2.759 9.305 5.801 1.00 86.12 75 GLY A C 1
ATOM 568 O O . GLY A 1 75 ? 2.071 9.195 4.781 1.00 86.12 75 GLY A O 1
ATOM 569 N N . PRO A 1 76 ? 3.214 10.510 6.198 1.00 82.19 76 PRO A N 1
ATOM 570 C CA . PRO A 1 76 ? 4.268 10.817 7.176 1.00 82.19 76 PRO A CA 1
ATOM 571 C C . PRO A 1 76 ? 3.877 10.860 8.667 1.00 82.19 76 PRO A C 1
ATOM 573 O O . PRO A 1 76 ? 4.684 11.353 9.445 1.00 82.19 76 PRO A O 1
ATOM 576 N N . SER A 1 77 ? 2.715 10.368 9.098 1.00 86.50 77 SER A N 1
ATOM 577 C CA . SER A 1 77 ? 2.347 10.276 10.527 1.00 86.50 77 SER A CA 1
ATOM 578 C C . SER A 1 77 ? 2.105 8.837 11.004 1.00 86.50 77 SER A C 1
ATOM 580 O O . SER A 1 77 ? 1.961 7.921 10.188 1.00 86.50 77 SER A O 1
ATOM 582 N N . THR A 1 78 ? 2.015 8.650 12.328 1.00 89.38 78 THR A N 1
ATOM 583 C CA . THR A 1 78 ? 1.610 7.384 12.963 1.00 89.38 78 THR A CA 1
ATOM 584 C C . THR A 1 78 ? 0.360 6.804 12.307 1.00 89.38 78 THR A C 1
ATOM 586 O O . THR A 1 78 ? -0.616 7.515 12.059 1.00 89.38 78 THR A O 1
ATOM 589 N N . THR A 1 79 ? 0.403 5.504 12.015 1.00 94.75 79 THR A N 1
ATOM 590 C CA . THR A 1 79 ? -0.691 4.774 11.371 1.00 94.75 79 THR A CA 1
ATOM 591 C C . THR A 1 79 ? -1.022 3.511 12.153 1.00 94.75 79 THR A C 1
ATOM 593 O O . THR A 1 79 ? -0.123 2.762 12.537 1.00 94.75 79 THR A O 1
ATOM 596 N N . THR A 1 80 ? -2.313 3.259 12.379 1.00 96.19 80 THR A N 1
ATOM 597 C CA . THR A 1 80 ? -2.777 2.121 13.185 1.00 96.19 80 THR A CA 1
ATOM 598 C C . THR A 1 80 ? -3.928 1.361 12.528 1.00 96.19 80 THR A C 1
ATOM 600 O O . THR A 1 80 ? -4.806 1.951 11.902 1.00 96.19 80 THR A O 1
ATOM 603 N N . ASN A 1 81 ? -3.955 0.034 12.683 1.00 97.62 81 ASN A N 1
ATOM 604 C CA . ASN A 1 81 ? -5.045 -0.830 12.202 1.00 97.62 81 ASN A CA 1
ATOM 605 C C . ASN A 1 81 ? -5.350 -0.643 10.698 1.00 97.62 81 ASN A C 1
ATOM 607 O O . ASN A 1 81 ? -6.506 -0.481 10.297 1.00 97.62 81 ASN A O 1
ATOM 611 N N . ALA A 1 82 ? -4.305 -0.623 9.870 1.00 97.69 82 ALA A N 1
ATOM 612 C CA . ALA A 1 82 ? -4.426 -0.522 8.419 1.00 97.69 82 ALA A CA 1
ATOM 613 C C . ALA A 1 82 ? -4.320 -1.904 7.768 1.00 97.69 82 ALA A C 1
ATOM 615 O O . ALA A 1 82 ? -3.407 -2.672 8.080 1.00 97.69 82 ALA A O 1
ATOM 616 N N . ILE A 1 83 ? -5.218 -2.210 6.831 1.00 98.44 83 ILE A N 1
ATOM 617 C CA . ILE A 1 83 ? -5.210 -3.474 6.087 1.00 98.44 83 ILE A CA 1
ATOM 618 C C . ILE A 1 83 ? -5.055 -3.204 4.590 1.00 98.44 83 ILE A C 1
ATOM 620 O O . ILE A 1 83 ? -5.850 -2.493 3.983 1.00 98.44 83 ILE A O 1
ATOM 624 N N . PHE A 1 84 ? -4.066 -3.842 3.981 1.00 98.31 84 PHE A N 1
ATOM 625 C CA . PHE A 1 84 ? -3.861 -3.903 2.541 1.00 98.31 84 PHE A CA 1
ATOM 626 C C . PHE A 1 84 ? -4.085 -5.351 2.103 1.00 98.31 84 PHE A C 1
ATOM 628 O O . PHE A 1 84 ? -3.336 -6.252 2.489 1.00 98.31 84 PHE A O 1
ATOM 635 N N . ASP A 1 85 ? -5.158 -5.589 1.353 1.00 98.50 85 ASP A N 1
ATOM 636 C CA . ASP A 1 85 ? -5.622 -6.932 1.002 1.00 98.50 85 ASP A CA 1
ATOM 637 C C . ASP A 1 85 ? -5.772 -7.083 -0.509 1.00 98.50 85 ASP A C 1
ATOM 639 O O . ASP A 1 85 ? -6.488 -6.315 -1.154 1.00 98.50 85 ASP A O 1
ATOM 643 N N . ASN A 1 86 ? -5.130 -8.097 -1.088 1.00 97.94 86 ASN A N 1
ATOM 644 C CA . ASN A 1 86 ? -5.226 -8.368 -2.523 1.00 97.94 86 ASN A CA 1
ATOM 645 C C . ASN A 1 86 ? -4.832 -7.154 -3.389 1.00 97.94 86 ASN A C 1
ATOM 647 O 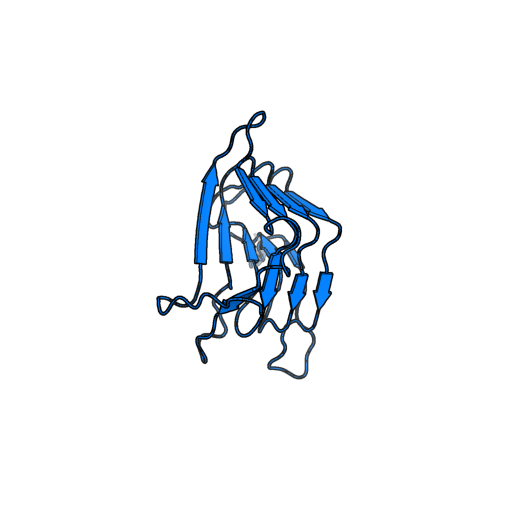O . ASN A 1 86 ? -5.432 -6.898 -4.436 1.00 97.94 86 ASN A O 1
ATOM 651 N N . ILE A 1 87 ? -3.841 -6.376 -2.943 1.00 97.81 87 ILE A N 1
ATOM 652 C CA . ILE A 1 87 ? -3.267 -5.308 -3.763 1.00 97.81 87 ILE A CA 1
ATOM 653 C C . ILE A 1 87 ? -2.179 -5.876 -4.674 1.00 97.81 87 ILE A C 1
ATOM 655 O O . ILE A 1 87 ? -1.534 -6.873 -4.346 1.00 97.81 87 ILE A O 1
ATOM 659 N N . TYR A 1 88 ? -1.969 -5.232 -5.818 1.00 96.75 88 TYR A N 1
ATOM 660 C CA . TYR A 1 88 ? -0.875 -5.574 -6.724 1.00 96.75 88 TYR A CA 1
ATOM 661 C C . TYR A 1 88 ? -0.049 -4.332 -7.026 1.00 96.75 88 TYR A C 1
ATOM 663 O O . TYR A 1 88 ? -0.595 -3.343 -7.513 1.00 96.75 88 TYR A O 1
ATOM 671 N N . ILE A 1 89 ? 1.250 -4.374 -6.733 1.00 94.81 89 ILE A N 1
ATOM 672 C CA . ILE A 1 89 ? 2.174 -3.273 -7.010 1.00 94.81 89 ILE A CA 1
ATOM 673 C C . ILE A 1 89 ? 3.205 -3.731 -8.039 1.00 94.81 89 ILE A C 1
ATOM 675 O O . ILE A 1 89 ? 3.899 -4.717 -7.809 1.00 94.81 89 ILE A O 1
ATOM 679 N N . TYR A 1 90 ? 3.323 -3.039 -9.174 1.00 92.75 90 TYR A N 1
ATOM 680 C CA . TYR A 1 90 ? 4.296 -3.436 -10.195 1.00 92.75 90 TYR A CA 1
ATOM 681 C C . TYR A 1 90 ? 4.899 -2.284 -10.998 1.00 92.75 90 TYR A C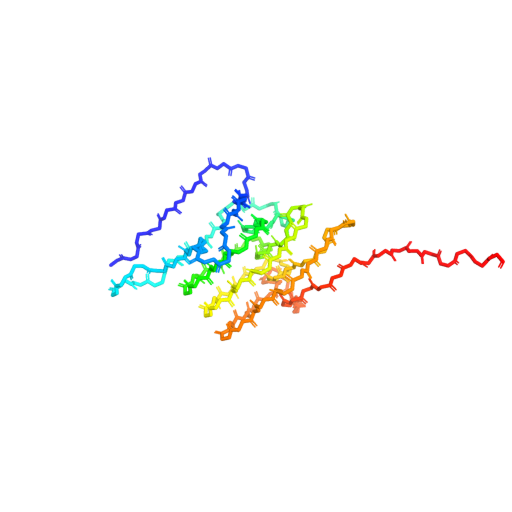 1
ATOM 683 O O . TYR A 1 90 ? 4.345 -1.185 -11.099 1.00 92.75 90 TYR A O 1
ATOM 691 N N . ASN A 1 91 ? 6.045 -2.560 -11.623 1.00 89.81 91 ASN A N 1
ATOM 692 C CA . ASN A 1 91 ? 6.799 -1.611 -12.448 1.00 89.81 91 ASN A CA 1
ATOM 693 C C . ASN A 1 91 ? 7.159 -0.318 -11.690 1.00 89.81 91 ASN A C 1
ATOM 695 O O . ASN A 1 91 ? 7.063 0.786 -12.241 1.00 89.81 91 ASN A O 1
ATOM 699 N N . THR A 1 92 ? 7.545 -0.437 -10.419 1.00 88.44 92 THR A N 1
ATOM 700 C CA . THR A 1 92 ? 7.985 0.704 -9.605 1.00 88.44 92 THR A CA 1
ATOM 701 C C . THR A 1 92 ? 9.445 1.043 -9.896 1.00 88.44 92 THR A C 1
ATOM 703 O O . THR A 1 92 ? 10.232 0.183 -10.276 1.00 88.44 92 THR A O 1
ATOM 706 N N . THR A 1 93 ? 9.849 2.297 -9.701 1.00 86.25 93 THR A N 1
ATOM 707 C CA . THR A 1 93 ? 11.250 2.749 -9.871 1.00 86.25 93 THR A CA 1
ATOM 708 C C . THR A 1 93 ? 12.101 2.546 -8.619 1.00 86.25 93 THR A C 1
ATOM 710 O O . THR A 1 93 ? 13.274 2.893 -8.606 1.00 86.25 93 THR A O 1
ATOM 713 N N . GLY A 1 94 ? 11.506 2.012 -7.556 1.00 87.31 94 GLY A N 1
ATOM 714 C CA . GLY A 1 94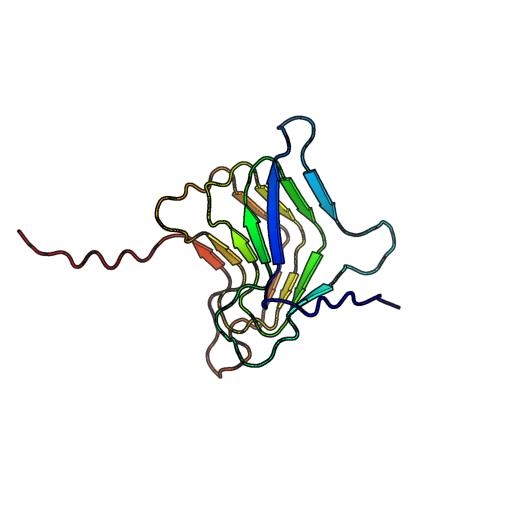 ? 12.136 1.744 -6.269 1.00 87.31 94 GLY A CA 1
ATOM 715 C C . GLY A 1 94 ? 11.204 0.898 -5.410 1.00 87.31 94 GLY A C 1
ATOM 716 O O . GLY A 1 94 ? 10.467 0.067 -5.948 1.00 87.31 94 GLY A O 1
ATOM 717 N N . THR A 1 95 ? 11.197 1.142 -4.099 1.00 90.25 95 THR A N 1
ATOM 718 C CA . THR A 1 95 ? 10.410 0.360 -3.140 1.00 90.25 95 THR A CA 1
ATOM 719 C C . THR A 1 95 ? 8.920 0.323 -3.484 1.00 90.25 95 THR A C 1
ATOM 721 O O . THR A 1 95 ? 8.331 1.362 -3.790 1.00 90.25 95 THR A O 1
ATOM 724 N N . SER A 1 96 ? 8.297 -0.860 -3.447 1.00 93.31 96 SER A N 1
ATOM 725 C CA . SER A 1 96 ? 6.853 -1.008 -3.702 1.00 93.31 96 SER A CA 1
ATOM 726 C C . SER A 1 96 ? 5.993 -0.654 -2.496 1.00 93.31 96 SER A C 1
ATOM 728 O O . SER A 1 96 ? 4.951 -0.029 -2.657 1.00 93.31 96 SER A O 1
ATOM 730 N N . PHE A 1 97 ? 6.407 -1.022 -1.291 1.00 94.94 97 PHE A N 1
ATOM 731 C CA . PHE A 1 97 ? 5.653 -0.735 -0.079 1.00 94.94 97 PHE A CA 1
ATOM 732 C C . PHE A 1 97 ? 6.606 -0.346 1.040 1.00 94.94 97 PHE A C 1
ATOM 734 O O . PHE A 1 97 ? 7.532 -1.100 1.335 1.00 94.94 97 PHE A O 1
ATOM 741 N N . SER A 1 98 ? 6.408 0.810 1.665 1.00 93.62 98 SER A N 1
ATOM 742 C CA . SER A 1 98 ? 7.274 1.246 2.756 1.00 93.62 98 SER A CA 1
ATOM 743 C C . SER A 1 98 ? 6.528 1.805 3.957 1.00 93.62 98 SER A C 1
ATOM 745 O O . SER A 1 98 ? 5.462 2.402 3.831 1.00 93.62 98 SER A O 1
ATOM 747 N N . ALA A 1 99 ? 7.126 1.630 5.133 1.00 93.12 99 ALA A N 1
ATOM 748 C CA . ALA A 1 99 ? 6.780 2.345 6.356 1.00 93.12 99 ALA A CA 1
ATOM 749 C C . ALA A 1 99 ? 8.090 2.723 7.067 1.00 93.12 99 ALA A C 1
ATOM 751 O O . ALA A 1 99 ? 8.706 1.903 7.749 1.00 93.12 99 ALA A O 1
ATOM 752 N N . ASP A 1 100 ? 8.558 3.945 6.810 1.00 88.00 100 ASP A N 1
ATOM 753 C CA . ASP A 1 100 ? 9.946 4.369 7.062 1.00 88.00 100 ASP A CA 1
ATOM 754 C C . ASP A 1 100 ? 10.096 5.817 7.556 1.00 88.00 100 ASP A C 1
ATOM 756 O O . ASP A 1 100 ? 11.201 6.354 7.641 1.00 88.00 100 ASP A O 1
ATOM 760 N N . GLY A 1 101 ? 8.987 6.500 7.834 1.00 85.56 101 GLY A N 1
ATOM 761 C CA . GLY A 1 101 ? 9.009 7.841 8.407 1.00 85.56 101 GLY A CA 1
ATOM 762 C C . GLY A 1 101 ? 9.609 7.845 9.814 1.00 85.56 101 GLY A C 1
ATOM 763 O O . GLY A 1 101 ? 9.133 7.130 10.694 1.00 85.56 101 GLY A O 1
ATOM 764 N N . VAL A 1 102 ? 10.644 8.665 10.009 1.00 85.50 102 VAL A N 1
ATOM 765 C CA . VAL A 1 102 ? 11.319 8.863 11.298 1.00 85.50 102 VAL A CA 1
ATOM 766 C C . VAL A 1 102 ? 10.335 9.424 12.323 1.00 85.50 102 VAL A C 1
ATOM 768 O O . VAL A 1 102 ? 9.637 10.394 12.040 1.00 85.50 102 VAL A O 1
ATOM 771 N N . GLY A 1 103 ? 10.304 8.823 13.515 1.00 85.62 103 GLY A N 1
ATOM 772 C CA . GLY A 1 103 ? 9.434 9.248 14.617 1.00 85.62 103 GLY A CA 1
ATOM 773 C C . GLY A 1 103 ? 7.978 8.786 14.506 1.00 85.62 103 GLY A C 1
ATOM 774 O O . GLY A 1 103 ? 7.184 9.118 15.379 1.00 85.62 103 GLY A O 1
ATOM 775 N N . ASN A 1 104 ? 7.626 8.015 13.473 1.00 87.12 104 ASN A N 1
ATOM 776 C CA . ASN A 1 104 ? 6.286 7.458 13.319 1.00 87.12 104 ASN A CA 1
ATOM 777 C C . ASN A 1 104 ? 6.185 6.053 13.901 1.00 87.12 104 ASN A C 1
ATOM 779 O O . ASN A 1 104 ? 7.111 5.249 13.790 1.00 87.12 104 ASN A O 1
ATOM 783 N N . GLU A 1 105 ? 5.003 5.736 14.416 1.00 90.81 105 GLU A N 1
ATOM 784 C CA . GLU A 1 105 ? 4.647 4.384 14.830 1.00 90.81 105 GLU A CA 1
ATOM 785 C C . GLU A 1 105 ? 3.716 3.733 13.800 1.00 90.81 105 GLU A C 1
ATOM 787 O O . GLU A 1 105 ? 2.794 4.360 13.270 1.00 90.81 105 GLU A O 1
ATOM 792 N N . TYR A 1 106 ? 3.948 2.451 13.523 1.00 92.81 106 TYR A N 1
ATOM 793 C CA . TYR A 1 106 ? 3.140 1.654 12.601 1.00 92.81 106 TYR A CA 1
ATOM 794 C C . TYR A 1 106 ? 2.630 0.422 13.347 1.00 92.81 106 TYR A C 1
ATOM 796 O O . TYR A 1 106 ? 3.362 -0.548 13.532 1.00 92.81 106 TYR A O 1
ATOM 804 N N . VAL A 1 107 ? 1.382 0.469 13.813 1.00 94.12 107 VAL A N 1
ATOM 805 C CA . VAL A 1 107 ? 0.821 -0.550 14.718 1.00 94.12 107 VAL A CA 1
ATOM 806 C C . VAL A 1 107 ? -0.290 -1.323 14.017 1.00 94.12 107 VAL A C 1
ATOM 808 O O . VAL A 1 107 ? -1.186 -0.729 13.420 1.00 94.12 107 VAL A O 1
ATOM 811 N N . ASN A 1 108 ? -0.267 -2.655 14.107 1.00 95.75 108 ASN A N 1
ATOM 812 C CA . ASN A 1 108 ? -1.273 -3.537 13.497 1.00 95.75 108 ASN A CA 1
ATOM 813 C C . ASN A 1 108 ? -1.474 -3.282 11.992 1.00 95.75 108 ASN A C 1
ATOM 815 O O . ASN A 1 108 ? -2.601 -3.179 11.503 1.00 95.75 108 ASN A O 1
ATOM 819 N N . ILE A 1 109 ? -0.371 -3.159 11.254 1.00 96.06 109 ILE A N 1
ATOM 820 C CA . ILE A 1 109 ? -0.401 -3.043 9.797 1.00 96.06 109 ILE A CA 1
ATOM 821 C C . ILE A 1 109 ? -0.420 -4.444 9.197 1.00 96.06 109 ILE A C 1
ATOM 823 O O . ILE A 1 109 ? 0.488 -5.238 9.429 1.00 96.06 109 ILE A O 1
ATOM 827 N N . THR A 1 110 ? -1.447 -4.744 8.409 1.00 97.25 110 THR A N 1
ATOM 828 C CA . THR A 1 110 ? -1.574 -6.030 7.721 1.00 97.25 110 THR A CA 1
ATOM 829 C C . THR A 1 110 ? -1.412 -5.837 6.224 1.00 97.25 110 THR A C 1
ATOM 831 O O . THR A 1 110 ? -2.182 -5.108 5.607 1.00 97.25 110 THR A O 1
ATOM 834 N N . LEU A 1 111 ? -0.459 -6.550 5.629 1.00 96.56 111 LEU A N 1
ATOM 835 C CA . LEU A 1 111 ? -0.337 -6.732 4.186 1.00 96.56 111 LEU A CA 1
ATOM 836 C C . LEU A 1 111 ? -0.563 -8.216 3.888 1.00 96.56 111 LEU A C 1
ATOM 838 O O . LEU A 1 111 ? 0.209 -9.057 4.344 1.00 96.56 111 LEU A O 1
ATOM 842 N N . ARG A 1 112 ? -1.633 -8.555 3.164 1.00 97.81 112 ARG A N 1
ATOM 843 C CA . ARG A 1 112 ? -2.007 -9.954 2.897 1.00 97.81 112 ARG A CA 1
ATOM 844 C C . ARG A 1 112 ? -2.534 -10.155 1.483 1.00 97.81 112 ARG A C 1
ATOM 846 O O . ARG A 1 112 ? -3.022 -9.214 0.859 1.00 97.81 112 ARG A O 1
ATOM 853 N N . ASN A 1 113 ? -2.427 -11.387 0.982 1.00 98.12 113 ASN A N 1
ATOM 854 C CA . ASN A 1 113 ? -2.876 -11.794 -0.359 1.00 98.12 113 ASN A CA 1
ATOM 855 C C . ASN A 1 113 ? -2.354 -10.894 -1.492 1.00 98.12 113 ASN A C 1
ATOM 857 O O . ASN A 1 113 ? -2.999 -10.775 -2.526 1.00 98.12 113 ASN A O 1
ATOM 861 N N . SER A 1 114 ? -1.242 -10.198 -1.265 1.00 97.50 114 SER A N 1
ATOM 862 C CA . SER A 1 114 ? -0.778 -9.111 -2.120 1.00 97.50 114 SER A CA 1
ATOM 863 C C . SER A 1 114 ? 0.460 -9.527 -2.893 1.00 97.50 114 SER A C 1
ATOM 865 O O . SER A 1 114 ? 1.278 -10.297 -2.394 1.00 97.50 114 SER A O 1
ATOM 867 N N . GLU A 1 115 ? 0.597 -8.986 -4.095 1.00 97.19 115 GLU A N 1
ATOM 868 C CA . GLU A 1 115 ? 1.709 -9.273 -4.993 1.00 97.19 115 GLU A CA 1
ATOM 869 C C . GLU A 1 115 ? 2.505 -7.994 -5.272 1.00 97.19 115 GLU A C 1
ATOM 871 O O . GLU A 1 115 ? 1.943 -6.900 -5.390 1.00 97.19 115 GLU A O 1
ATOM 876 N N . MET A 1 116 ? 3.828 -8.125 -5.354 1.00 94.75 116 MET A N 1
ATOM 877 C CA . MET A 1 116 ? 4.736 -7.033 -5.698 1.00 94.75 116 MET A CA 1
ATOM 878 C C . MET A 1 116 ? 5.808 -7.556 -6.646 1.00 94.75 116 MET A C 1
ATOM 880 O O . MET A 1 116 ? 6.547 -8.470 -6.279 1.00 94.75 116 MET A O 1
ATOM 884 N N . THR A 1 117 ? 5.894 -7.006 -7.856 1.00 92.44 117 THR A N 1
ATOM 885 C CA . THR A 1 117 ? 6.821 -7.494 -8.891 1.00 92.44 117 THR A CA 1
ATOM 886 C C . THR A 1 117 ? 7.461 -6.356 -9.674 1.00 92.44 117 THR A C 1
ATOM 888 O O . THR A 1 117 ? 6.954 -5.237 -9.725 1.00 92.44 117 THR A O 1
ATOM 891 N N . ASN A 1 118 ? 8.600 -6.645 -10.308 1.00 88.88 118 ASN A N 1
ATOM 892 C CA . ASN A 1 118 ? 9.343 -5.685 -11.124 1.00 88.88 118 ASN A CA 1
ATOM 893 C C . ASN A 1 118 ? 9.576 -4.341 -10.406 1.00 88.88 118 ASN A C 1
ATOM 895 O O . ASN A 1 118 ? 9.233 -3.262 -10.899 1.00 88.88 118 ASN A O 1
ATOM 899 N N . THR A 1 119 ? 10.103 -4.428 -9.188 1.00 86.88 119 THR A N 1
ATOM 900 C CA . THR A 1 119 ? 10.585 -3.280 -8.429 1.00 86.88 119 THR A CA 1
ATOM 901 C C . THR A 1 119 ? 11.930 -2.827 -8.975 1.00 86.88 119 THR A C 1
ATOM 903 O O . THR A 1 119 ? 12.767 -3.651 -9.340 1.00 86.88 119 THR A O 1
ATOM 906 N N . ASN A 1 120 ? 12.139 -1.510 -9.023 1.00 84.31 120 ASN A N 1
ATOM 907 C CA . ASN A 1 120 ? 13.287 -0.879 -9.682 1.00 84.31 120 ASN A CA 1
ATOM 908 C C . ASN A 1 120 ? 13.355 -1.144 -11.202 1.00 84.31 120 ASN A C 1
ATOM 910 O O . ASN A 1 120 ? 14.422 -1.294 -11.785 1.00 84.31 120 ASN A O 1
ATOM 914 N N . ALA A 1 121 ? 12.197 -1.122 -11.866 1.00 78.12 121 ALA A N 1
ATOM 915 C CA . ALA A 1 121 ? 12.015 -1.427 -13.290 1.00 78.12 121 ALA A CA 1
ATOM 916 C C . ALA A 1 121 ? 12.800 -0.537 -14.279 1.00 78.12 121 ALA A C 1
ATOM 918 O O . ALA A 1 121 ? 12.730 -0.760 -15.487 1.00 78.12 121 ALA A O 1
ATOM 919 N N . LEU A 1 122 ? 13.488 0.507 -13.803 1.00 75.31 122 LEU A N 1
ATOM 920 C CA . LEU A 1 122 ? 14.322 1.387 -14.630 1.00 75.31 122 LEU A CA 1
ATOM 921 C C . LEU A 1 122 ? 15.813 1.035 -14.580 1.00 75.31 122 LEU A C 1
ATOM 923 O O . LEU A 1 122 ? 16.600 1.681 -15.269 1.00 75.31 122 LEU A O 1
ATOM 927 N N . THR A 1 123 ? 16.219 0.040 -13.791 1.00 73.50 123 THR A N 1
ATOM 928 C CA . THR A 1 123 ? 17.607 -0.428 -13.741 1.00 73.50 123 THR A CA 1
ATOM 929 C C . THR A 1 123 ? 17.679 -1.934 -13.990 1.00 73.50 123 THR A C 1
ATOM 931 O O . THR A 1 123 ? 16.678 -2.645 -13.973 1.00 73.50 123 THR A O 1
ATOM 934 N N . ALA A 1 124 ? 18.893 -2.438 -14.220 1.00 74.31 124 ALA A N 1
ATOM 935 C CA . ALA A 1 124 ? 19.155 -3.872 -14.340 1.00 74.31 124 ALA A CA 1
ATOM 936 C C . ALA A 1 124 ? 19.197 -4.600 -12.979 1.00 74.31 124 ALA A C 1
ATOM 938 O O . ALA A 1 124 ? 19.467 -5.799 -12.932 1.00 74.31 124 ALA A O 1
ATOM 939 N N . THR A 1 125 ? 18.982 -3.886 -11.869 1.00 75.25 125 THR A N 1
ATOM 940 C CA . THR A 1 125 ? 19.096 -4.422 -10.509 1.00 75.25 125 THR A CA 1
ATOM 941 C C . THR A 1 125 ? 17.719 -4.528 -9.858 1.00 75.25 125 THR A C 1
ATOM 943 O O . THR A 1 125 ? 17.006 -3.525 -9.808 1.00 75.25 125 THR A O 1
ATOM 946 N N . PRO A 1 126 ? 17.340 -5.696 -9.307 1.00 74.94 126 PRO A N 1
ATOM 947 C CA . PRO A 1 126 ? 16.086 -5.830 -8.574 1.00 74.94 126 PRO A CA 1
ATOM 948 C C . PRO A 1 126 ? 15.979 -4.810 -7.434 1.00 74.94 126 PRO A C 1
ATOM 950 O O . PRO A 1 126 ? 16.949 -4.572 -6.712 1.00 74.94 126 PRO A O 1
ATOM 953 N N . GLY A 1 127 ? 14.805 -4.200 -7.283 1.00 77.56 127 GLY A N 1
ATOM 954 C CA . GLY A 1 127 ? 14.502 -3.290 -6.182 1.00 77.56 127 GLY A CA 1
ATOM 955 C C . GLY A 1 127 ? 13.952 -3.998 -4.952 1.00 77.56 127 GLY A C 1
ATOM 956 O O . GLY A 1 127 ? 13.483 -5.132 -5.015 1.00 77.56 127 GLY A O 1
ATOM 957 N N . GLU A 1 128 ? 13.900 -3.283 -3.835 1.00 83.88 128 GLU A N 1
ATOM 958 C CA . GLU A 1 128 ? 13.216 -3.760 -2.633 1.00 83.88 128 GLU A CA 1
ATOM 959 C C . GLU A 1 128 ? 11.696 -3.800 -2.859 1.00 83.88 128 GLU A C 1
ATOM 961 O O . GLU A 1 128 ? 11.094 -2.816 -3.285 1.00 83.88 128 GLU A O 1
ATOM 966 N N . CYS A 1 129 ? 11.036 -4.924 -2.581 1.00 89.25 129 CYS A N 1
ATOM 967 C CA . CYS A 1 129 ? 9.571 -4.971 -2.634 1.00 89.25 129 CYS A CA 1
ATOM 968 C C . CYS A 1 129 ? 8.963 -4.249 -1.430 1.00 89.25 129 CYS A C 1
ATOM 970 O O . CYS A 1 129 ? 8.117 -3.369 -1.585 1.00 89.25 129 CYS A O 1
ATOM 972 N N . VAL A 1 130 ? 9.436 -4.585 -0.232 1.00 91.88 130 VAL A N 1
ATOM 973 C CA . VAL A 1 130 ? 8.902 -4.077 1.028 1.00 91.88 130 VAL A CA 1
ATOM 974 C C . VAL A 1 130 ? 10.042 -3.544 1.883 1.00 91.88 130 VAL A C 1
ATOM 976 O O . VAL A 1 130 ? 11.056 -4.220 2.034 1.00 91.88 130 VAL A O 1
ATOM 979 N N . TYR A 1 131 ? 9.862 -2.356 2.452 1.00 90.75 131 TYR A N 1
ATOM 980 C CA . TYR A 1 131 ? 10.832 -1.725 3.340 1.00 90.75 131 TYR A CA 1
ATOM 981 C C . TYR A 1 131 ? 10.161 -1.257 4.636 1.00 90.75 131 TYR A C 1
ATOM 983 O O . TYR A 1 131 ? 9.314 -0.360 4.628 1.00 90.75 131 TYR A O 1
ATOM 991 N N . PHE A 1 132 ? 10.545 -1.863 5.758 1.00 86.31 132 PHE A N 1
ATOM 992 C CA . PHE A 1 132 ? 10.067 -1.492 7.087 1.00 86.31 132 PHE A CA 1
ATOM 993 C C . PHE A 1 132 ? 11.225 -1.002 7.947 1.00 86.31 132 PHE A C 1
ATOM 995 O O . PHE A 1 132 ? 12.213 -1.713 8.127 1.00 86.31 132 PHE A O 1
ATOM 1002 N N . GLY A 1 133 ? 11.067 0.187 8.521 1.00 73.81 133 GLY A N 1
ATOM 1003 C CA . GLY A 1 133 ? 12.023 0.772 9.452 1.00 73.81 133 GLY A CA 1
ATOM 1004 C C . GLY A 1 133 ? 12.693 2.032 8.920 1.00 73.81 133 GLY A C 1
ATOM 1005 O O . GLY A 1 133 ? 12.499 2.446 7.783 1.00 73.81 133 GLY A O 1
ATOM 1006 N N . CYS A 1 134 ? 13.488 2.657 9.781 1.00 62.25 134 CYS A N 1
ATOM 1007 C CA . CYS A 1 134 ? 14.369 3.752 9.410 1.00 62.25 134 CYS A CA 1
ATOM 1008 C C . CYS A 1 134 ? 15.805 3.233 9.436 1.00 62.25 134 CYS A C 1
ATOM 1010 O O . CYS A 1 134 ? 16.259 2.745 10.473 1.00 62.25 134 CYS A O 1
ATOM 1012 N N . VAL A 1 135 ? 16.565 3.414 8.355 1.00 52.22 135 VAL A N 1
ATOM 1013 C CA . VAL A 1 135 ? 18.028 3.450 8.472 1.00 52.22 135 VAL A CA 1
ATOM 1014 C C . VAL A 1 135 ? 18.414 4.752 9.161 1.00 52.22 135 VAL A C 1
ATOM 1016 O O . VAL A 1 135 ? 18.799 5.735 8.532 1.00 52.22 135 VAL A O 1
ATOM 1019 N N . ASN A 1 136 ? 18.320 4.780 10.487 1.00 49.03 136 ASN A N 1
ATOM 1020 C CA . ASN A 1 136 ? 19.107 5.752 11.215 1.00 49.03 136 ASN A CA 1
ATOM 1021 C C . ASN A 1 136 ? 20.567 5.342 10.998 1.00 49.03 136 ASN A C 1
ATOM 1023 O O . ASN A 1 136 ? 21.041 4.381 11.601 1.00 49.03 136 ASN A O 1
ATOM 1027 N N . HIS A 1 137 ? 21.293 6.075 10.150 1.00 42.31 137 HIS A N 1
ATOM 1028 C CA . HIS A 1 137 ? 22.750 6.168 10.225 1.00 42.31 137 HIS A CA 1
ATOM 1029 C C . HIS A 1 137 ? 23.144 6.807 11.570 1.00 42.31 137 HIS A C 1
ATOM 1031 O O . HIS A 1 137 ? 23.802 7.847 11.612 1.00 42.31 137 HIS A O 1
ATOM 1037 N N . LEU A 1 138 ? 22.769 6.192 12.694 1.00 45.44 138 LEU A N 1
ATOM 1038 C CA . LEU A 1 138 ? 23.525 6.355 13.918 1.00 45.44 138 LEU A CA 1
ATOM 1039 C C . LEU A 1 138 ? 24.864 5.690 13.623 1.00 45.44 138 LEU A C 1
ATOM 1041 O O . LEU A 1 138 ? 25.054 4.493 13.826 1.00 45.44 138 LEU A O 1
ATOM 1045 N N . ARG A 1 139 ? 25.795 6.483 13.078 1.00 36.75 139 ARG A N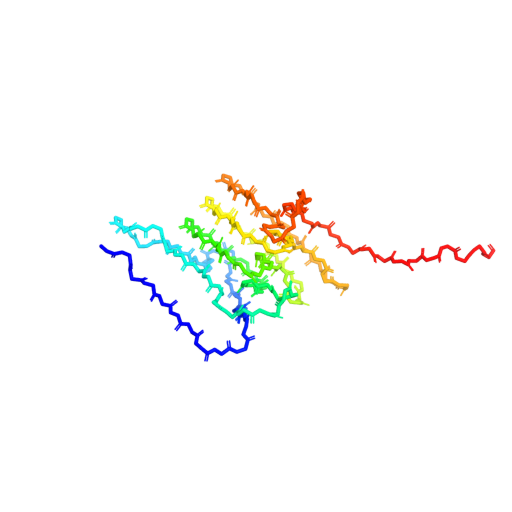 1
ATOM 1046 C CA . ARG A 1 139 ? 27.211 6.248 13.319 1.00 36.75 139 ARG A CA 1
ATOM 1047 C C . ARG A 1 139 ? 27.305 5.999 14.816 1.00 36.75 139 ARG A C 1
ATOM 1049 O O . ARG A 1 139 ? 26.977 6.890 15.596 1.00 36.75 139 ARG A O 1
ATOM 1056 N N . MET A 1 140 ? 27.699 4.793 15.200 1.00 33.88 140 MET A N 1
ATOM 1057 C CA . MET A 1 140 ? 28.216 4.569 16.536 1.00 33.88 140 MET A CA 1
ATOM 1058 C C . MET A 1 140 ? 29.425 5.499 16.666 1.00 33.88 140 MET A C 1
ATOM 1060 O O . MET A 1 140 ? 30.510 5.196 16.177 1.00 33.88 140 MET A O 1
ATOM 1064 N N . SER A 1 141 ? 29.233 6.689 17.231 1.00 42.78 141 SER A N 1
ATOM 1065 C CA . SER A 1 141 ? 30.333 7.361 17.896 1.00 42.78 141 SER A CA 1
ATOM 1066 C C . SER A 1 141 ? 30.573 6.541 19.151 1.00 42.78 141 SER A C 1
ATOM 1068 O O . SER A 1 141 ? 29.767 6.590 20.079 1.00 42.78 141 SER A O 1
ATOM 1070 N N . ASN A 1 142 ? 31.630 5.733 19.127 1.00 41.03 142 ASN A N 1
ATOM 1071 C CA . ASN A 1 142 ? 32.190 5.156 20.337 1.00 41.03 142 ASN A CA 1
ATOM 1072 C C . ASN A 1 142 ? 32.511 6.317 21.285 1.00 41.03 142 ASN A C 1
ATOM 1074 O O . ASN A 1 142 ? 33.402 7.116 20.991 1.00 41.03 142 ASN A O 1
ATOM 1078 N N . SER A 1 143 ? 31.743 6.429 22.364 1.00 44.16 143 SER A N 1
ATOM 1079 C CA . SER A 1 143 ? 32.161 7.095 23.596 1.00 44.16 143 SER A CA 1
ATOM 1080 C C . SER A 1 143 ? 32.744 6.051 24.528 1.00 44.16 143 SER A C 1
ATOM 1082 O O . SER A 1 143 ? 32.026 5.044 24.732 1.00 44.16 143 SER A O 1
#

Secondary structure (DSSP, 8-state):
--------SSSSEEEEEE--SSS-EEEEPPTTSPPPEEE---SS-TT-EEEEEEEEEEEEES-EEESSSEEEEE-SS-EEEEEEES-EEEEESS-SEEE--TT--EES-EEES-EEEEETTTSSSPPPSEEES----------

InterPro domains:
  IPR011050 Pectin lyase fold/virulence factor [SSF51126] (8-142)
  IPR012334 Pectin lyase fold [G3DSA:2.160.20.10] (2-142)

Foldseek 3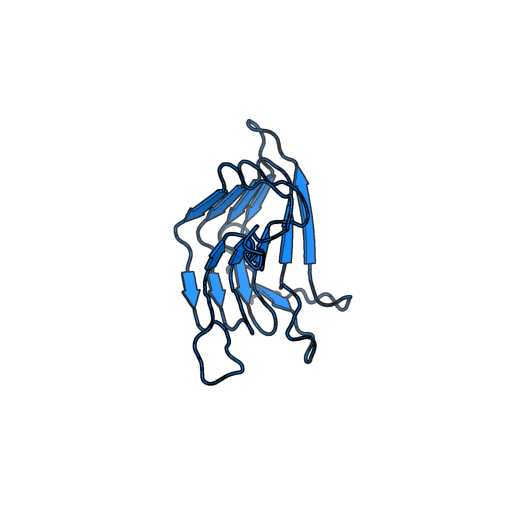Di:
DQDADADDDDQAAEEEFEDDQVGAAEAADDPPDQAEEQEGPDADCAEDENYEYAYERYEYESHEYEADYAYYEDDPAAHEQYEYYAYEYEHHLAERYEHEHPPYHYYNYYYPNYYYDCHNVVDPDHHHDYYYYYPPPPPPPPD

Sequence (143 aa):
MASSYVTSGSGYFQLTLNGNLTTPIIIQEAPNQPRPIIQCLQVGTSAQNIMNIQGSNFMIKAIVFAKRSRGIRIGPSTTTNAIFDNIYIYNTTGTSFSADGVGNEYVNITLRNSEMTNTNALTATPGECVYFGCVNHLRMSNS

pLDDT: mean 82.79, std 18.0, range [33.88, 98.5]

Radius of gyration: 15.86 Å; chains: 1; bounding box: 51×29×44 Å